Protein AF-A0A515LBK4-F1 (afdb_monomer_lite)

Sequence (162 aa):
MAENSGGKLTMSNGRPLLAAALCFAFVSACDDKPQVVDTTLPDIETETASAETELPVESSEAIRLHETAPSVSAESEAAAKPADAFSSEEKKLIETWQDLNGRCRGGSGDDPQTMTACDERDGPVAAQLADANICYGREGEYGYQMELHRCGPDSTRFERSD

pLDDT: mean 73.19, std 21.91, range [41.06, 98.62]

Secondary structure (DSSP, 8-state):
-----------------------------------------------------PPP--------------------------TTPPPHHHHHHHHHHHHHHHHHHHS-TT-HHHHHHHHHIIIIIHHHHHHTTEEE-BTT--TTT--EEE--TTB-PPPP--

Structure (mmCIF, N/CA/C/O backbone):
data_AF-A0A515LBK4-F1
#
_entry.id   AF-A0A515LBK4-F1
#
loop_
_atom_site.group_PDB
_a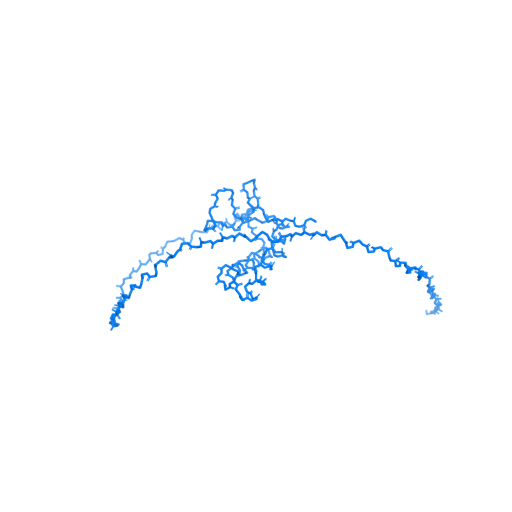tom_site.id
_atom_site.type_symbol
_atom_site.label_atom_id
_atom_site.label_alt_id
_atom_site.label_comp_id
_atom_site.label_asym_id
_atom_site.label_entity_id
_atom_site.label_seq_id
_atom_site.pdbx_PDB_ins_code
_atom_site.Cartn_x
_atom_site.Cartn_y
_atom_site.Cartn_z
_atom_site.occupancy
_atom_site.B_iso_or_equiv
_atom_site.auth_seq_id
_atom_site.auth_comp_id
_atom_site.auth_asym_id
_atom_site.auth_atom_id
_atom_site.pdbx_PDB_model_num
ATOM 1 N N . MET A 1 1 ? 30.746 1.728 56.484 1.00 42.19 1 MET A N 1
ATOM 2 C CA . MET A 1 1 ? 31.824 1.442 55.517 1.00 42.19 1 MET A CA 1
ATOM 3 C C . MET A 1 1 ? 32.338 0.035 55.767 1.00 42.19 1 MET A C 1
ATOM 5 O O . MET A 1 1 ? 32.674 -0.236 56.911 1.00 42.19 1 MET A O 1
ATOM 9 N N . ALA A 1 2 ? 32.335 -0.822 54.744 1.00 46.16 2 ALA A N 1
ATOM 10 C CA . ALA A 1 2 ? 33.286 -1.914 54.482 1.00 46.16 2 ALA A CA 1
ATOM 11 C C . ALA A 1 2 ? 32.635 -2.876 53.479 1.00 46.16 2 ALA A C 1
ATOM 13 O O . ALA A 1 2 ? 31.768 -3.680 53.816 1.00 46.16 2 ALA A O 1
ATOM 14 N N . GLU A 1 3 ? 33.033 -2.692 52.229 1.00 45.09 3 GLU A N 1
ATOM 15 C CA . GLU A 1 3 ? 32.717 -3.505 51.064 1.00 45.09 3 GLU A CA 1
ATOM 16 C C . GLU A 1 3 ? 33.348 -4.901 51.191 1.00 45.09 3 GLU A C 1
ATOM 18 O O . GLU A 1 3 ? 34.454 -5.041 51.714 1.00 45.09 3 GLU A O 1
ATOM 23 N N . ASN A 1 4 ? 32.674 -5.935 50.680 1.00 52.88 4 ASN A N 1
ATOM 24 C CA . ASN A 1 4 ? 33.319 -7.210 50.381 1.00 52.88 4 ASN A CA 1
ATOM 25 C C . ASN A 1 4 ? 32.901 -7.682 48.984 1.00 52.88 4 ASN A C 1
ATOM 27 O O . ASN A 1 4 ? 31.769 -8.108 48.754 1.00 52.88 4 ASN A O 1
ATOM 31 N N . SER A 1 5 ? 33.848 -7.550 48.062 1.00 52.25 5 SER A N 1
ATOM 32 C CA . SER A 1 5 ? 33.806 -7.996 46.677 1.00 52.25 5 SER A CA 1
ATOM 33 C C . SER A 1 5 ? 34.206 -9.470 46.597 1.00 52.25 5 SER A C 1
ATOM 35 O O . SER A 1 5 ? 35.295 -9.838 47.027 1.00 52.25 5 SER A O 1
ATOM 37 N N . GLY A 1 6 ? 33.375 -10.314 45.988 1.00 49.97 6 GLY A N 1
ATOM 38 C CA . GLY A 1 6 ? 33.712 -11.717 45.737 1.00 49.97 6 GLY A CA 1
ATOM 39 C C . GLY A 1 6 ? 32.898 -12.272 44.577 1.00 49.97 6 GLY A C 1
ATOM 40 O O . GLY A 1 6 ? 31.732 -12.614 44.740 1.00 49.97 6 GLY A O 1
ATOM 41 N N . GLY A 1 7 ? 33.507 -12.291 43.393 1.00 47.53 7 GLY A N 1
ATOM 42 C CA . GLY A 1 7 ? 32.858 -12.613 42.128 1.00 47.53 7 GLY A CA 1
ATOM 43 C C . GLY A 1 7 ? 32.355 -14.050 41.998 1.00 47.53 7 GLY A C 1
ATOM 44 O O . GLY A 1 7 ? 32.850 -14.986 42.624 1.00 47.53 7 GLY A O 1
ATOM 45 N N . LYS A 1 8 ? 31.400 -14.224 41.081 1.00 51.84 8 LYS A N 1
ATOM 46 C CA . LYS A 1 8 ? 31.045 -15.528 40.527 1.00 51.84 8 LYS A CA 1
ATOM 47 C C . LYS A 1 8 ? 30.887 -15.416 39.015 1.00 51.84 8 LYS A C 1
ATOM 49 O O . LYS A 1 8 ? 29.806 -15.183 38.491 1.00 51.84 8 LYS A O 1
ATOM 54 N N . LEU A 1 9 ? 32.017 -15.568 38.330 1.00 48.03 9 LEU A N 1
ATOM 55 C CA . LEU A 1 9 ? 32.068 -16.033 36.951 1.00 48.03 9 LEU A CA 1
ATOM 56 C C . LEU A 1 9 ? 31.820 -17.542 36.975 1.00 48.03 9 LEU A C 1
ATOM 58 O O . LEU A 1 9 ? 32.640 -18.293 37.499 1.00 48.03 9 LEU A O 1
ATOM 62 N N . THR A 1 10 ? 30.720 -17.991 36.384 1.00 55.81 10 THR A N 1
ATOM 63 C CA . THR A 1 10 ? 30.615 -19.365 35.886 1.00 55.81 10 THR A CA 1
ATOM 64 C C . THR A 1 10 ? 30.135 -19.305 34.447 1.00 55.81 10 THR A C 1
ATOM 66 O O . THR A 1 10 ? 28.954 -19.106 34.175 1.00 55.81 10 THR A O 1
ATOM 69 N N . MET A 1 11 ? 31.102 -19.425 33.538 1.00 42.16 11 MET A N 1
ATOM 70 C CA . MET A 1 11 ? 30.894 -19.827 32.154 1.00 42.16 11 MET A CA 1
ATOM 71 C C . MET A 1 11 ? 30.364 -21.265 32.081 1.00 42.16 11 MET A C 1
ATOM 73 O O . MET A 1 11 ? 30.627 -22.074 32.968 1.00 42.16 11 MET A O 1
ATOM 77 N N . SER A 1 12 ? 29.816 -21.581 30.906 1.00 47.22 12 SER A N 1
ATOM 78 C CA . SER A 1 12 ? 29.881 -22.892 30.248 1.00 47.22 12 SER A CA 1
ATOM 79 C C . SER A 1 12 ? 28.672 -23.804 30.432 1.00 47.22 12 SER A C 1
ATOM 81 O O . SER A 1 12 ? 28.510 -24.430 31.468 1.00 47.22 12 SER A O 1
ATOM 83 N N . ASN A 1 13 ? 27.865 -23.880 29.370 1.00 52.75 13 ASN A N 1
ATOM 84 C CA . ASN A 1 13 ? 27.128 -25.043 28.858 1.00 52.75 13 ASN A CA 1
ATOM 85 C C . ASN A 1 13 ? 26.645 -24.607 27.461 1.00 52.75 13 ASN A C 1
ATOM 87 O O . ASN A 1 13 ? 25.952 -23.606 27.357 1.00 52.75 13 ASN A O 1
ATOM 91 N N . GLY A 1 14 ? 26.958 -25.189 26.314 1.00 43.88 14 GLY A N 1
ATOM 92 C CA . GLY A 1 14 ? 27.700 -26.372 25.918 1.00 43.88 14 GLY A CA 1
ATOM 93 C C . GLY A 1 14 ? 27.309 -26.563 24.449 1.00 43.88 14 GLY A C 1
ATOM 94 O O . GLY A 1 14 ? 26.137 -26.772 24.153 1.00 43.88 14 GLY A O 1
ATOM 95 N N . ARG A 1 15 ? 28.250 -26.396 23.515 1.00 53.34 15 ARG A N 1
ATOM 96 C CA . ARG A 1 15 ? 28.043 -26.750 22.101 1.00 53.34 15 ARG A CA 1
ATOM 97 C C . ARG A 1 15 ? 28.356 -28.238 21.952 1.00 53.34 15 ARG A C 1
ATOM 99 O O . ARG A 1 15 ? 29.460 -28.624 22.335 1.00 53.34 15 ARG A O 1
ATOM 106 N N . PRO A 1 16 ? 27.506 -29.038 21.302 1.00 52.88 16 PRO A N 1
ATOM 107 C CA . PRO A 1 16 ? 27.999 -30.152 20.514 1.00 52.88 16 PRO A CA 1
ATOM 108 C C . PRO A 1 16 ? 28.088 -29.728 19.044 1.00 52.88 16 PRO A C 1
ATOM 110 O O . PRO A 1 16 ? 27.096 -29.453 18.373 1.00 52.88 16 PRO A O 1
ATOM 113 N N . LEU A 1 17 ? 29.334 -29.644 18.577 1.00 50.97 17 LEU A N 1
ATOM 114 C CA . LEU A 1 17 ? 29.704 -29.850 17.182 1.00 50.97 17 LEU A CA 1
ATOM 115 C C . LEU A 1 17 ? 29.468 -31.324 16.806 1.00 50.97 17 LEU A C 1
ATOM 117 O O . LEU A 1 17 ? 29.518 -32.190 17.674 1.00 50.97 17 LEU A O 1
ATOM 121 N N . LEU A 1 18 ? 29.374 -31.558 15.493 1.00 47.59 18 LEU A N 1
ATOM 122 C CA . LEU A 1 18 ? 29.397 -32.837 14.766 1.00 47.59 18 LEU A CA 1
ATOM 123 C C . LEU A 1 18 ? 28.057 -33.569 14.602 1.00 47.59 18 LEU A C 1
ATOM 125 O O . LEU A 1 18 ? 27.659 -34.371 15.434 1.00 47.59 18 LEU A O 1
ATOM 129 N N . ALA A 1 19 ? 27.471 -33.426 13.413 1.00 45.75 19 ALA A N 1
ATOM 130 C CA . ALA A 1 19 ? 27.538 -34.499 12.420 1.00 45.75 19 ALA A CA 1
ATOM 131 C C . ALA A 1 19 ? 27.191 -33.937 11.034 1.00 45.75 19 ALA A C 1
ATOM 133 O O . ALA A 1 19 ? 26.044 -33.624 10.733 1.00 45.75 19 ALA A O 1
ATOM 134 N N . ALA A 1 20 ? 28.214 -33.808 10.191 1.00 48.75 20 ALA A N 1
ATOM 135 C CA . ALA A 1 20 ? 28.032 -33.799 8.752 1.00 48.75 20 ALA A CA 1
ATOM 136 C C . ALA A 1 20 ? 27.644 -35.222 8.326 1.00 48.75 20 ALA A C 1
ATOM 138 O O . ALA A 1 20 ? 28.390 -36.163 8.591 1.00 48.75 20 ALA A O 1
ATOM 139 N N . ALA A 1 21 ? 26.504 -35.369 7.660 1.00 52.06 21 ALA A N 1
ATOM 140 C CA . ALA A 1 21 ? 26.188 -36.547 6.868 1.00 52.06 21 ALA A CA 1
ATOM 141 C C . ALA A 1 21 ? 25.584 -36.074 5.544 1.00 52.06 21 ALA A C 1
ATOM 143 O O . ALA A 1 21 ? 24.484 -35.535 5.476 1.00 52.06 21 ALA A O 1
ATOM 144 N N . LEU A 1 22 ? 26.414 -36.222 4.518 1.00 56.12 22 LEU A N 1
ATOM 145 C CA . LEU A 1 22 ? 26.122 -36.081 3.104 1.00 56.12 22 LEU A CA 1
ATOM 146 C C . LEU A 1 22 ? 25.101 -37.125 2.624 1.00 56.12 22 LEU A C 1
ATOM 148 O O . LEU A 1 22 ? 24.995 -38.209 3.194 1.00 56.12 22 LEU A O 1
ATOM 152 N N . CYS A 1 23 ? 24.510 -36.798 1.471 1.00 44.59 23 CYS A N 1
ATOM 153 C CA . CYS A 1 23 ? 23.817 -37.666 0.514 1.00 44.59 23 CYS A CA 1
ATOM 154 C C . CYS A 1 23 ? 22.359 -38.022 0.838 1.00 44.59 23 CYS A C 1
ATOM 156 O O . CYS A 1 23 ? 22.093 -38.966 1.563 1.00 44.59 23 CYS A O 1
ATOM 158 N N . PHE A 1 24 ? 21.422 -37.382 0.136 1.00 45.56 24 PHE A N 1
ATOM 159 C CA . PHE A 1 24 ? 20.756 -38.061 -0.980 1.00 45.56 24 PHE A CA 1
ATOM 160 C C . PHE A 1 24 ? 20.331 -37.031 -2.028 1.00 45.56 24 PHE A C 1
ATOM 162 O O . PHE A 1 24 ? 19.444 -36.209 -1.819 1.00 45.56 24 PHE A O 1
ATOM 169 N N . ALA A 1 25 ? 21.019 -37.082 -3.164 1.00 50.84 25 ALA A N 1
ATOM 170 C CA . ALA A 1 25 ? 20.547 -36.503 -4.401 1.00 50.84 25 ALA A CA 1
ATOM 171 C C . ALA A 1 25 ? 19.289 -37.265 -4.842 1.00 50.84 25 ALA A C 1
ATOM 173 O O . ALA A 1 25 ? 19.350 -38.471 -5.069 1.00 50.84 25 ALA A O 1
ATOM 174 N N . PHE A 1 26 ? 18.177 -36.555 -5.003 1.00 45.69 26 PHE A N 1
ATOM 175 C CA . PHE A 1 26 ? 17.129 -36.937 -5.942 1.00 45.69 26 PHE A CA 1
ATOM 176 C C . PHE A 1 26 ? 16.891 -35.740 -6.861 1.00 45.69 26 PHE A C 1
ATOM 178 O O . PHE A 1 26 ? 15.987 -34.931 -6.677 1.00 45.69 26 PHE A O 1
ATOM 185 N N . VAL A 1 27 ? 17.782 -35.622 -7.849 1.00 53.84 27 VAL A N 1
ATOM 186 C CA . VAL A 1 27 ? 17.468 -34.995 -9.134 1.00 53.84 27 VAL A CA 1
ATOM 187 C C . VAL A 1 27 ? 16.391 -35.879 -9.757 1.00 53.84 27 VAL A C 1
ATOM 189 O O . VAL A 1 27 ? 16.682 -36.881 -10.405 1.00 53.84 27 VAL A O 1
ATOM 192 N N . SER A 1 28 ? 15.132 -35.567 -9.456 1.00 53.38 28 SER A N 1
ATOM 193 C CA . SER A 1 28 ? 14.003 -36.088 -10.211 1.00 53.38 28 SER A CA 1
ATOM 194 C C . SER A 1 28 ? 13.841 -35.172 -11.410 1.00 53.38 28 SER A C 1
ATOM 196 O O . SER A 1 28 ? 13.355 -34.050 -11.296 1.00 53.38 28 SER A O 1
ATOM 198 N N . ALA A 1 29 ? 14.347 -35.646 -12.542 1.00 51.81 29 ALA A N 1
ATOM 199 C CA . ALA A 1 29 ? 14.108 -35.069 -13.846 1.00 51.81 29 ALA A CA 1
ATOM 200 C C . ALA A 1 29 ? 12.594 -35.013 -14.103 1.00 51.81 29 ALA A C 1
ATOM 202 O O . ALA A 1 29 ? 11.968 -36.043 -14.351 1.00 51.81 29 ALA A O 1
ATOM 203 N N . CYS A 1 30 ? 12.009 -33.818 -14.040 1.00 53.06 30 CYS A N 1
ATOM 204 C CA . CYS A 1 30 ? 10.793 -33.532 -14.786 1.00 53.06 30 CYS A CA 1
ATOM 205 C C . CYS A 1 30 ? 11.234 -33.201 -16.212 1.00 53.06 30 CYS A C 1
ATOM 207 O O . CYS A 1 30 ? 11.682 -32.095 -16.508 1.00 53.06 30 CYS A O 1
ATOM 209 N N . ASP A 1 31 ? 11.194 -34.230 -17.053 1.00 56.03 31 ASP A N 1
ATOM 210 C CA . ASP A 1 31 ? 11.219 -34.142 -18.507 1.00 56.03 31 ASP A CA 1
ATOM 211 C C . ASP A 1 31 ? 9.920 -33.451 -18.948 1.00 56.03 31 ASP A C 1
ATOM 213 O O . ASP A 1 31 ? 8.918 -34.111 -19.211 1.00 56.03 31 ASP A O 1
ATOM 217 N N . ASP A 1 32 ? 9.902 -32.116 -18.942 1.00 51.94 32 ASP A N 1
ATOM 218 C CA . ASP A 1 32 ? 8.801 -31.349 -19.525 1.00 51.94 32 ASP A CA 1
ATOM 219 C C . ASP A 1 32 ? 9.227 -30.837 -20.899 1.00 51.94 32 ASP A C 1
ATOM 221 O O . ASP A 1 32 ? 9.941 -29.850 -21.087 1.00 51.94 32 ASP A O 1
ATOM 225 N N . LYS A 1 33 ? 8.839 -31.645 -21.877 1.00 57.47 33 LYS A N 1
ATOM 226 C CA . LYS A 1 33 ? 8.980 -31.438 -23.309 1.00 57.47 33 LYS A CA 1
ATOM 227 C C . LYS A 1 33 ? 8.304 -30.116 -23.703 1.00 57.47 33 LYS A C 1
ATOM 229 O O . LYS A 1 33 ? 7.088 -30.013 -23.541 1.00 57.47 33 LYS A O 1
ATOM 234 N N . PRO A 1 34 ? 9.015 -29.129 -24.282 1.00 57.00 34 PRO A N 1
ATOM 235 C CA . PRO A 1 34 ? 8.354 -27.935 -24.785 1.00 57.00 34 PRO A CA 1
ATOM 236 C C . PRO A 1 34 ? 7.442 -28.330 -25.952 1.00 57.00 34 PRO A C 1
ATOM 238 O O . PRO A 1 34 ? 7.902 -28.772 -27.008 1.00 57.00 34 PRO A O 1
ATOM 241 N N . GLN A 1 35 ? 6.131 -28.208 -25.745 1.00 56.41 35 GLN A N 1
ATOM 242 C CA . GLN A 1 35 ? 5.151 -28.244 -26.822 1.00 56.41 35 GLN A CA 1
ATOM 243 C C . GLN A 1 35 ? 5.367 -26.992 -27.670 1.00 56.41 35 GLN A C 1
ATOM 245 O O . GLN A 1 35 ? 5.093 -25.873 -27.239 1.00 56.41 35 GLN A O 1
ATOM 250 N N . VAL A 1 36 ? 5.904 -27.194 -28.870 1.00 59.97 36 VAL A N 1
ATOM 251 C CA . VAL A 1 36 ? 5.981 -26.176 -29.914 1.00 59.97 36 VAL A CA 1
ATOM 252 C C . VAL A 1 36 ? 4.547 -25.933 -30.378 1.00 59.97 36 VAL A C 1
ATOM 254 O O . VAL A 1 36 ? 4.029 -26.659 -31.222 1.00 59.97 36 VAL A O 1
ATOM 257 N N . VAL A 1 37 ? 3.863 -24.975 -29.756 1.00 61.84 37 VAL A N 1
ATOM 258 C CA . VAL A 1 37 ? 2.609 -24.462 -30.301 1.00 61.84 37 VAL A CA 1
ATOM 259 C C . VAL A 1 37 ? 2.967 -23.571 -31.482 1.00 61.84 37 VAL A C 1
ATOM 261 O O . VAL A 1 37 ? 3.621 -22.539 -31.347 1.00 61.84 37 VAL A O 1
ATOM 264 N N . ASP A 1 38 ? 2.606 -24.058 -32.663 1.00 54.34 38 ASP A N 1
ATOM 265 C CA . ASP A 1 38 ? 2.646 -23.331 -33.920 1.00 54.34 38 ASP A CA 1
ATOM 266 C C . ASP A 1 38 ? 1.611 -22.204 -33.844 1.00 54.34 38 ASP A C 1
ATOM 268 O O . ASP A 1 38 ? 0.422 -22.383 -34.111 1.00 54.34 38 ASP A O 1
ATOM 272 N N . THR A 1 39 ? 2.054 -21.042 -33.373 1.00 54.91 39 THR A N 1
ATOM 273 C CA . THR A 1 39 ? 1.277 -19.810 -33.457 1.00 54.91 39 THR A CA 1
ATOM 274 C C . THR A 1 39 ? 1.522 -19.225 -34.839 1.00 54.91 39 THR A C 1
ATOM 276 O O . THR A 1 39 ? 2.310 -18.295 -35.006 1.00 54.91 39 THR A O 1
ATOM 279 N N . THR A 1 40 ? 0.866 -19.788 -35.854 1.00 63.53 40 THR A N 1
ATOM 280 C CA . THR A 1 40 ? 0.649 -19.075 -37.113 1.00 63.53 40 THR A CA 1
ATOM 281 C C . THR A 1 40 ? -0.172 -17.824 -36.775 1.00 63.53 40 THR A C 1
ATOM 283 O O . THR A 1 40 ? -1.395 -17.881 -36.635 1.00 63.53 40 THR A O 1
ATOM 286 N N . LEU A 1 41 ? 0.518 -16.704 -36.538 1.00 63.47 41 LEU A N 1
ATOM 287 C CA . LEU A 1 41 ? -0.101 -15.389 -36.437 1.00 63.47 41 LEU A CA 1
ATOM 288 C C . LEU A 1 41 ? -0.753 -15.066 -37.788 1.00 63.47 41 LEU A C 1
ATOM 290 O O . LEU A 1 41 ? -0.082 -15.195 -38.812 1.00 63.47 41 LEU A O 1
ATOM 294 N N . PRO A 1 42 ? -2.018 -14.618 -37.823 1.00 62.22 42 PRO A N 1
ATOM 295 C CA . PRO A 1 42 ? -2.525 -13.940 -39.001 1.00 62.22 42 PRO A CA 1
ATOM 296 C C . PRO A 1 42 ? -1.755 -12.627 -39.183 1.00 62.22 42 PRO A C 1
ATOM 298 O O . PRO A 1 42 ? -1.577 -11.871 -38.224 1.00 62.22 42 PRO A O 1
ATOM 301 N N . ASP A 1 43 ? -1.305 -12.383 -40.413 1.00 51.44 43 ASP A N 1
ATOM 302 C CA . ASP A 1 43 ? -0.781 -11.103 -40.874 1.00 51.44 43 ASP A CA 1
ATOM 303 C C . ASP A 1 43 ? -1.769 -9.988 -40.492 1.00 51.44 43 ASP A C 1
ATOM 305 O O . ASP A 1 43 ? -2.840 -9.850 -41.083 1.00 51.44 43 ASP A O 1
ATOM 309 N N . IL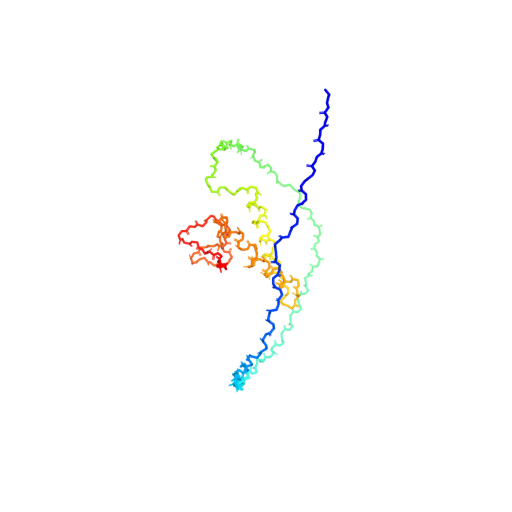E A 1 44 ? -1.436 -9.209 -39.460 1.00 63.34 44 ILE A N 1
ATOM 310 C CA . ILE A 1 44 ? -2.118 -7.945 -39.194 1.00 63.34 44 ILE A CA 1
ATOM 311 C C . ILE A 1 44 ? -1.530 -6.964 -40.196 1.00 63.34 44 ILE A C 1
ATOM 313 O O . ILE A 1 44 ? -0.413 -6.476 -40.025 1.00 63.34 44 ILE A O 1
ATOM 317 N N . GLU A 1 45 ? -2.278 -6.742 -41.273 1.00 62.72 45 GLU A N 1
ATOM 318 C CA . GLU A 1 45 ? -1.990 -5.729 -42.275 1.00 62.72 45 GLU A CA 1
ATOM 319 C C . GLU A 1 45 ? -1.818 -4.370 -41.587 1.00 62.72 45 GLU A C 1
ATOM 321 O O . GLU A 1 45 ? -2.732 -3.805 -40.983 1.00 62.72 45 GLU A O 1
ATOM 326 N N . THR A 1 46 ? -0.589 -3.868 -41.646 1.00 50.03 46 THR A N 1
ATOM 327 C CA . THR A 1 46 ? -0.186 -2.553 -41.174 1.00 50.03 46 THR A CA 1
ATOM 328 C C . THR A 1 46 ? -0.751 -1.502 -42.128 1.00 50.03 46 THR A C 1
ATOM 330 O O . THR A 1 46 ? -0.079 -1.071 -43.064 1.00 50.03 46 THR A O 1
ATOM 333 N N . GLU A 1 47 ? -1.994 -1.068 -41.915 1.00 57.12 47 GLU A N 1
ATOM 334 C CA . GLU A 1 47 ? -2.488 0.150 -42.556 1.00 57.12 47 GLU A CA 1
ATOM 335 C C . GLU A 1 47 ? -1.865 1.372 -41.877 1.00 57.12 47 GLU A C 1
ATOM 337 O O . GLU A 1 47 ? -2.272 1.854 -40.820 1.00 57.12 47 GLU A O 1
ATOM 342 N N . THR A 1 48 ? -0.819 1.867 -42.530 1.00 52.88 48 THR A N 1
ATOM 343 C CA . THR A 1 48 ? -0.298 3.217 -42.383 1.00 52.88 48 THR A CA 1
ATOM 344 C C . THR A 1 48 ? -1.389 4.228 -42.729 1.00 52.88 48 THR A C 1
ATOM 346 O O . THR A 1 48 ? -1.722 4.402 -43.901 1.00 52.88 48 THR A O 1
ATOM 349 N N . ALA A 1 49 ? -1.889 4.950 -41.732 1.00 50.38 49 ALA A N 1
ATOM 350 C CA . ALA A 1 49 ? -2.611 6.195 -41.946 1.00 50.38 49 ALA A CA 1
ATOM 351 C C . ALA A 1 49 ? -1.901 7.320 -41.192 1.00 50.38 49 ALA A C 1
ATOM 353 O O . ALA A 1 49 ? -2.101 7.542 -39.998 1.00 50.38 49 ALA A O 1
ATOM 354 N N . SER A 1 50 ? -1.045 8.021 -41.935 1.00 51.31 50 SER A N 1
ATOM 355 C CA . SER A 1 50 ? -0.622 9.380 -41.630 1.00 51.31 50 SER A CA 1
ATOM 356 C C . SER A 1 50 ? -1.852 10.279 -41.522 1.00 51.31 50 SER A C 1
ATOM 358 O O . SER A 1 50 ? -2.634 10.381 -42.466 1.00 51.31 50 SER A O 1
ATOM 360 N N . ALA A 1 51 ? -1.992 10.976 -40.402 1.00 57.66 51 ALA A N 1
ATOM 361 C CA . ALA A 1 51 ? -2.796 12.185 -40.324 1.00 57.66 51 ALA A CA 1
ATOM 362 C C . ALA A 1 51 ? -2.071 13.170 -39.411 1.00 57.66 51 ALA A C 1
ATOM 364 O O . ALA A 1 51 ? -2.274 13.234 -38.201 1.00 57.66 51 ALA A O 1
ATOM 365 N N . GLU A 1 52 ? -1.168 13.911 -40.037 1.00 58.75 52 GLU A N 1
ATOM 366 C CA . GLU A 1 52 ? -0.570 15.123 -39.509 1.00 58.75 52 GLU A CA 1
ATOM 367 C C . GLU A 1 52 ? -1.710 16.141 -39.388 1.00 58.75 52 GLU A C 1
ATOM 369 O O . GLU A 1 52 ? -2.271 16.583 -40.388 1.00 58.75 52 GLU A O 1
ATOM 374 N N . THR A 1 53 ? -2.135 16.455 -38.167 1.00 47.41 53 THR A N 1
ATOM 375 C CA . THR A 1 53 ? -2.979 17.627 -37.921 1.00 47.41 53 THR A CA 1
ATOM 376 C C . THR A 1 53 ? -2.162 18.601 -37.102 1.00 47.41 53 THR A C 1
ATOM 378 O O . THR A 1 53 ? -1.989 18.450 -35.894 1.00 47.41 53 THR A O 1
ATOM 381 N N . GLU A 1 54 ? -1.619 19.581 -37.816 1.00 58.12 54 GLU A N 1
ATOM 382 C CA . GLU A 1 54 ? -1.022 20.783 -37.262 1.00 58.12 54 GLU A CA 1
ATOM 383 C C . GLU A 1 54 ? -2.079 21.521 -36.432 1.00 58.12 54 GLU A C 1
ATOM 385 O O . GLU A 1 54 ? -3.121 21.930 -36.948 1.00 58.12 54 GLU A O 1
ATOM 390 N N . LEU A 1 55 ? -1.827 21.676 -35.132 1.00 58.88 55 LEU A N 1
ATOM 391 C CA . LEU A 1 55 ? -2.628 22.555 -34.289 1.00 58.88 55 LEU A CA 1
ATOM 392 C C . LEU A 1 55 ? -2.028 23.967 -34.340 1.00 58.88 55 LEU A C 1
ATOM 394 O O . LEU A 1 55 ? -0.845 24.132 -34.024 1.00 58.88 55 LEU A O 1
ATOM 398 N N . PRO A 1 56 ? -2.812 24.988 -34.728 1.00 55.06 56 PRO A N 1
ATOM 399 C CA . PRO A 1 56 ? -2.344 26.361 -34.773 1.00 55.06 56 PRO A CA 1
ATOM 400 C C . PRO A 1 56 ? -2.080 26.902 -33.366 1.00 55.06 56 PRO A C 1
ATOM 402 O O . PRO A 1 56 ? -2.909 26.805 -32.460 1.00 55.06 56 PRO A O 1
ATOM 405 N N . VAL A 1 57 ? -0.903 27.508 -33.218 1.00 57.88 57 VAL A N 1
ATOM 406 C CA . VAL A 1 57 ? -0.512 28.323 -32.070 1.00 57.88 57 VAL A CA 1
ATOM 407 C C . VAL A 1 57 ? -1.107 29.722 -32.255 1.00 57.88 57 VAL A C 1
ATOM 409 O O . VAL A 1 57 ? -0.521 30.575 -32.911 1.00 57.88 57 VAL A O 1
ATOM 412 N N . GLU A 1 58 ? -2.267 29.955 -31.656 1.00 53.47 58 GLU A N 1
ATOM 413 C CA . GLU A 1 58 ? -2.828 31.276 -31.353 1.00 53.47 58 GLU A CA 1
ATOM 414 C C . GLU A 1 58 ? -3.485 31.167 -29.976 1.00 53.47 58 GLU A C 1
ATOM 416 O O . GLU A 1 58 ? -4.003 30.122 -29.609 1.00 53.47 58 GLU A O 1
ATOM 421 N N . SER A 1 59 ? -3.589 32.169 -29.130 1.00 60.03 59 SER A N 1
ATOM 422 C CA . SER A 1 59 ? -3.021 33.496 -28.993 1.00 60.03 59 SER A CA 1
ATOM 423 C C . SER A 1 59 ? -3.509 33.870 -27.593 1.00 60.03 59 SER A C 1
ATOM 425 O O . SER A 1 59 ? -4.658 33.614 -27.224 1.00 60.03 59 SER A O 1
ATOM 427 N N . SER A 1 60 ? -2.615 34.368 -26.757 1.00 63.22 60 SER A N 1
ATOM 428 C CA . SER A 1 60 ? -2.935 34.810 -25.409 1.00 63.22 60 SER A CA 1
ATOM 429 C C . SER A 1 60 ? -3.869 36.018 -25.445 1.00 63.22 60 SER A C 1
ATOM 431 O O . SER A 1 60 ? -3.416 37.116 -25.758 1.00 63.22 60 SER A O 1
ATOM 433 N N . GLU A 1 61 ? -5.118 35.839 -25.016 1.00 64.81 61 GLU A N 1
ATOM 434 C CA . GLU A 1 61 ? -5.954 36.934 -24.525 1.00 64.81 61 GLU A CA 1
ATOM 435 C C . GLU A 1 61 ? -6.627 36.581 -23.196 1.00 64.81 61 GLU A C 1
ATOM 437 O O . GLU A 1 61 ? -7.071 35.466 -22.928 1.00 64.81 61 GLU A O 1
ATOM 442 N N . ALA A 1 62 ? -6.603 37.578 -22.322 1.00 54.22 62 ALA A N 1
ATOM 443 C CA . ALA A 1 62 ? -6.965 37.516 -20.926 1.00 54.22 62 ALA A CA 1
ATOM 444 C C . ALA A 1 62 ? -8.479 37.386 -20.722 1.00 54.22 62 ALA A C 1
ATOM 446 O O . ALA A 1 62 ? -9.243 38.214 -21.211 1.00 54.22 62 ALA A O 1
ATOM 447 N N . ILE A 1 63 ? -8.900 36.453 -19.865 1.00 59.75 63 ILE A N 1
ATOM 448 C CA . ILE A 1 63 ? -10.209 36.535 -19.211 1.00 59.75 63 ILE A CA 1
ATOM 449 C C . ILE A 1 63 ? -9.973 36.918 -17.755 1.00 59.75 63 ILE A C 1
ATOM 451 O O . ILE A 1 63 ? -9.610 36.111 -16.901 1.00 59.75 63 ILE A O 1
ATOM 455 N N . ARG A 1 64 ? -10.153 38.211 -17.495 1.00 60.59 64 ARG A N 1
ATOM 456 C CA . ARG A 1 64 ? -10.340 38.769 -16.163 1.00 60.59 64 ARG A CA 1
ATOM 457 C C . ARG A 1 64 ? -11.843 39.000 -15.970 1.00 60.59 64 ARG A C 1
ATOM 459 O O . ARG A 1 64 ? -12.439 39.719 -16.760 1.00 60.59 64 ARG A O 1
ATOM 466 N N . LEU A 1 65 ? -12.345 38.489 -14.841 1.00 50.59 65 LEU A N 1
ATOM 467 C CA . LEU A 1 65 ? -13.509 38.949 -14.062 1.00 50.59 65 LEU A CA 1
ATOM 468 C C . LEU A 1 65 ? -14.897 38.358 -14.394 1.00 50.59 65 LEU A C 1
ATOM 470 O O . LEU A 1 65 ? -15.601 38.826 -15.280 1.00 50.59 65 LEU A O 1
ATOM 474 N N . HIS A 1 66 ? -15.335 37.436 -13.533 1.00 55.75 66 HIS A N 1
ATOM 475 C CA . HIS A 1 66 ? -16.538 37.592 -12.699 1.00 55.75 66 HIS A CA 1
ATOM 476 C C . HIS A 1 66 ? -16.315 36.765 -11.411 1.00 55.75 66 HIS A C 1
ATOM 478 O O . HIS A 1 66 ? -15.796 35.659 -11.473 1.00 55.75 66 HIS A O 1
ATOM 484 N N . GLU A 1 67 ? -16.325 37.331 -10.206 1.00 50.16 67 GLU A N 1
ATOM 485 C CA . GLU A 1 67 ? -17.436 37.918 -9.439 1.00 50.16 67 GLU A CA 1
ATOM 486 C C . GLU A 1 67 ? -18.026 36.886 -8.455 1.00 50.16 67 GLU A C 1
ATOM 488 O O . GLU A 1 67 ? -18.672 35.915 -8.828 1.00 50.16 67 GLU A O 1
ATOM 493 N N . THR A 1 68 ? -17.669 37.114 -7.185 1.00 54.56 68 THR A N 1
ATOM 494 C CA . THR A 1 68 ? -18.383 36.770 -5.942 1.00 54.56 68 THR A CA 1
ATOM 495 C C . THR A 1 68 ? -18.935 35.349 -5.770 1.00 54.56 68 THR A C 1
ATOM 497 O O . THR A 1 68 ? -20.116 35.076 -5.961 1.00 54.56 68 THR A O 1
ATOM 500 N N . ALA A 1 69 ? -18.115 34.476 -5.174 1.00 57.53 69 ALA A N 1
ATOM 501 C CA . ALA A 1 69 ? -18.649 33.375 -4.374 1.00 57.53 69 ALA A CA 1
ATOM 502 C C . ALA A 1 69 ? -19.176 33.930 -3.030 1.00 57.53 69 ALA A C 1
ATOM 504 O O . ALA A 1 69 ? -18.406 34.562 -2.295 1.00 57.53 69 ALA A O 1
ATOM 505 N N . PRO A 1 70 ? -20.462 33.736 -2.685 1.00 47.72 70 PRO A N 1
ATOM 506 C CA . PRO A 1 70 ? -20.970 34.068 -1.367 1.00 47.72 70 PRO A CA 1
ATOM 507 C C . PRO A 1 70 ? -20.321 33.180 -0.304 1.00 47.72 70 PRO A C 1
ATOM 509 O O . PRO A 1 70 ? -20.326 31.953 -0.378 1.00 47.72 70 PRO A O 1
ATOM 512 N N . SER A 1 71 ? -19.800 33.858 0.715 1.00 54.81 71 SER A N 1
ATOM 513 C CA . SER A 1 71 ? -19.604 33.329 2.055 1.00 54.81 71 SER A CA 1
ATOM 514 C C . SER A 1 71 ? -20.921 32.724 2.541 1.00 54.81 71 SER A C 1
ATOM 516 O O . SER A 1 71 ? -21.853 33.457 2.864 1.00 54.81 71 SER A O 1
ATOM 518 N N . VAL A 1 72 ? -21.002 31.396 2.586 1.00 44.88 72 VAL A N 1
ATOM 519 C CA . VAL A 1 72 ? -21.964 30.694 3.431 1.00 44.88 72 VAL A CA 1
ATOM 520 C C . VAL A 1 72 ? -21.273 29.533 4.131 1.00 44.88 72 VAL A C 1
ATOM 522 O O . VAL A 1 72 ? -20.713 28.635 3.513 1.00 44.88 72 VAL A O 1
ATOM 525 N N . SER A 1 73 ? -21.325 29.636 5.455 1.00 41.06 73 SER A N 1
ATOM 526 C CA . SER A 1 73 ? -21.354 28.540 6.412 1.00 41.06 73 SER A CA 1
ATOM 527 C C . SER A 1 73 ? -20.149 27.608 6.442 1.00 41.06 73 SER A C 1
ATOM 529 O O . SER A 1 73 ? -20.185 26.458 6.021 1.00 41.06 73 SER A O 1
ATOM 531 N N . ALA A 1 74 ? -19.127 28.082 7.157 1.00 46.59 74 ALA A N 1
ATOM 532 C CA . ALA A 1 74 ? -18.499 27.249 8.171 1.00 46.59 74 ALA A CA 1
ATOM 533 C C . ALA A 1 74 ? -19.582 26.788 9.169 1.00 46.59 74 ALA A C 1
ATOM 535 O O . ALA A 1 74 ? -19.807 27.417 10.203 1.00 46.59 74 ALA A O 1
ATOM 536 N N . GLU A 1 75 ? -20.294 25.717 8.827 1.00 49.22 75 GLU A N 1
ATOM 537 C CA . GLU A 1 75 ? -21.031 24.934 9.804 1.00 49.22 75 GLU A CA 1
ATOM 538 C C . GLU A 1 75 ? -20.038 23.999 10.481 1.00 49.22 75 GLU A C 1
ATOM 540 O O . GLU A 1 75 ? -19.450 23.095 9.898 1.00 49.22 75 GLU A O 1
ATOM 545 N N . SER A 1 76 ? -19.802 24.343 11.740 1.00 51.75 76 SER A N 1
ATOM 546 C CA . SER A 1 76 ? -19.103 23.578 12.752 1.00 51.75 76 SER A CA 1
ATOM 547 C C . SER A 1 76 ? -19.650 22.147 12.820 1.00 51.75 76 SER A C 1
ATOM 549 O O . SER A 1 76 ? -20.570 21.868 13.593 1.00 51.75 76 SER A O 1
ATOM 551 N N . GLU A 1 77 ? -19.046 21.223 12.077 1.00 51.78 77 GLU A N 1
ATOM 552 C CA . GLU A 1 77 ? -19.174 19.791 12.336 1.00 51.78 77 GLU A CA 1
ATOM 553 C C . GLU A 1 77 ? -18.455 19.472 13.651 1.00 51.78 77 GLU A C 1
ATOM 555 O O . GLU A 1 77 ? -17.245 19.249 13.726 1.00 51.78 77 GLU A O 1
ATOM 560 N N . ALA A 1 78 ? -19.227 19.523 14.735 1.00 48.53 78 ALA A N 1
ATOM 561 C CA . ALA A 1 78 ? -18.817 19.011 16.025 1.00 48.53 78 ALA A CA 1
ATOM 562 C C . ALA A 1 78 ? -18.380 17.550 15.852 1.00 48.53 78 ALA A C 1
ATOM 564 O O . ALA A 1 78 ? -19.158 16.696 15.432 1.00 48.53 78 ALA A O 1
ATOM 565 N N . ALA A 1 79 ? -17.109 17.302 16.164 1.00 50.03 79 ALA A N 1
ATOM 566 C CA . ALA A 1 79 ? -16.406 16.046 15.982 1.00 50.03 79 ALA A CA 1
ATOM 567 C C . ALA A 1 79 ? -17.063 14.885 16.748 1.00 50.03 79 ALA A C 1
ATOM 569 O O . ALA A 1 79 ? -16.662 14.532 17.858 1.00 50.03 79 ALA A O 1
ATOM 570 N N . ALA A 1 80 ? -18.030 14.227 16.115 1.00 50.00 80 ALA A N 1
ATOM 571 C CA . ALA A 1 80 ? -18.192 12.798 16.287 1.00 50.00 80 ALA A CA 1
ATOM 572 C C . ALA A 1 80 ? -16.971 12.159 15.620 1.00 50.00 80 ALA A C 1
ATOM 574 O O . ALA A 1 80 ? -16.795 12.253 14.410 1.00 50.00 80 ALA A O 1
ATOM 575 N N . LYS A 1 81 ? -16.071 11.580 16.416 1.00 46.47 81 LYS A N 1
ATOM 576 C CA . LYS A 1 81 ? -14.917 10.841 15.896 1.00 46.47 81 LYS A CA 1
ATOM 577 C C . LYS A 1 81 ? -15.482 9.699 15.036 1.00 46.47 81 LYS A C 1
ATOM 579 O O . LYS A 1 81 ? -16.156 8.845 15.615 1.00 46.47 81 LYS A O 1
ATOM 584 N N . PRO A 1 82 ? -15.299 9.682 13.702 1.00 54.12 82 PRO A N 1
ATOM 585 C CA . PRO A 1 82 ? -15.875 8.612 12.908 1.00 54.12 82 PRO A CA 1
ATOM 586 C C . PRO A 1 82 ? -15.213 7.310 13.354 1.00 54.12 82 PRO A C 1
ATOM 588 O O . PRO A 1 82 ? -13.985 7.237 13.459 1.00 54.12 82 PRO A O 1
ATOM 591 N N . ALA A 1 83 ? -16.033 6.307 13.671 1.00 61.78 83 ALA A N 1
ATOM 592 C CA . ALA A 1 83 ? -15.573 4.976 14.068 1.00 61.78 83 ALA A CA 1
ATOM 593 C C . ALA A 1 83 ? -14.705 4.316 12.976 1.00 61.78 83 ALA A C 1
ATOM 595 O O . ALA A 1 83 ? -13.955 3.388 13.261 1.00 61.78 83 ALA A O 1
ATOM 596 N N . ASP A 1 84 ? -14.744 4.871 11.765 1.00 72.75 84 ASP A N 1
ATOM 597 C CA . ASP A 1 84 ? -14.019 4.421 10.583 1.00 72.75 84 ASP A CA 1
ATOM 598 C C . ASP A 1 84 ? -12.755 5.244 10.277 1.00 72.75 84 ASP A C 1
ATOM 600 O O . ASP A 1 84 ? -12.091 5.001 9.271 1.00 72.75 84 ASP A O 1
ATOM 604 N N . ALA A 1 85 ? -12.375 6.212 11.122 1.00 88.56 85 ALA A N 1
ATOM 605 C CA . ALA A 1 85 ? -11.143 6.967 10.897 1.00 88.56 85 ALA A CA 1
ATOM 606 C C . ALA A 1 85 ? -9.892 6.085 11.025 1.00 88.56 85 ALA A C 1
ATOM 608 O O . ALA A 1 85 ? -9.698 5.356 12.001 1.00 88.56 85 ALA A O 1
ATOM 609 N N . PHE A 1 86 ? -8.977 6.251 10.074 1.00 95.31 86 PHE A N 1
ATOM 610 C CA . PHE A 1 86 ? -7.613 5.748 10.181 1.00 95.31 86 PHE A CA 1
ATOM 611 C C . PHE A 1 86 ? -6.801 6.569 11.190 1.00 95.31 86 PHE A C 1
ATOM 613 O O . PHE A 1 86 ? -6.882 7.803 11.244 1.00 95.31 86 PHE A O 1
ATOM 620 N N . SER A 1 87 ? -5.992 5.878 11.984 1.00 96.56 87 SER A N 1
ATOM 621 C CA . SER A 1 87 ? -4.947 6.462 12.818 1.00 96.56 87 SER A CA 1
ATOM 622 C C . SER A 1 87 ? -3.870 7.134 11.962 1.00 96.56 87 SER A C 1
ATOM 624 O O . SER A 1 87 ? -3.762 6.912 10.758 1.00 96.56 87 SER A O 1
ATOM 626 N N . SER A 1 88 ? -3.037 7.971 12.582 1.00 97.31 88 SER A N 1
ATOM 627 C CA . SER A 1 88 ? -1.942 8.645 11.873 1.00 97.31 88 SER A CA 1
ATOM 628 C C . SER A 1 88 ? -0.912 7.675 11.286 1.00 97.31 88 SER A C 1
ATOM 630 O O . SER A 1 88 ? -0.260 8.012 10.305 1.00 97.31 88 SER A O 1
ATOM 632 N N . GLU A 1 89 ? -0.738 6.501 11.891 1.00 97.50 89 GLU A N 1
ATOM 633 C CA . GLU A 1 89 ? 0.163 5.461 11.388 1.00 97.50 89 GLU A CA 1
ATOM 634 C C . GLU A 1 89 ? -0.445 4.745 10.180 1.00 97.50 89 GLU A C 1
ATOM 636 O O . GLU A 1 89 ? 0.190 4.669 9.132 1.00 97.50 89 GLU A O 1
ATOM 641 N N . GLU A 1 90 ? -1.715 4.349 10.277 1.00 97.62 90 GLU A N 1
ATOM 642 C CA . GLU A 1 90 ? -2.456 3.751 9.160 1.00 97.62 90 GLU A CA 1
ATOM 643 C C . GLU A 1 90 ? -2.531 4.694 7.954 1.00 97.62 90 GLU A C 1
ATOM 645 O O . GLU A 1 90 ? -2.393 4.248 6.824 1.00 97.62 90 GLU A O 1
ATOM 650 N N . LYS A 1 91 ? -2.675 6.008 8.169 1.00 98.00 91 LYS A N 1
ATOM 651 C CA . LYS A 1 91 ? -2.645 6.994 7.076 1.00 98.00 91 LYS A CA 1
ATOM 652 C C . LYS A 1 91 ? -1.316 7.004 6.328 1.00 98.00 91 LYS A C 1
ATOM 654 O O . LYS A 1 91 ? -1.322 6.997 5.106 1.00 98.00 91 LYS A O 1
ATOM 659 N N . LYS A 1 92 ? -0.187 6.961 7.041 1.00 98.38 92 LYS A N 1
ATOM 660 C CA . LYS A 1 92 ? 1.138 6.880 6.404 1.00 98.38 92 LYS A CA 1
ATOM 661 C C . LYS A 1 92 ? 1.300 5.586 5.617 1.00 98.38 92 LYS A C 1
ATOM 663 O O . LYS A 1 92 ? 1.898 5.586 4.545 1.00 98.38 92 LYS A O 1
ATOM 668 N N . LEU A 1 93 ? 0.768 4.488 6.150 1.00 98.00 93 LEU A N 1
ATOM 669 C CA . LEU A 1 93 ? 0.786 3.199 5.475 1.00 98.00 93 LEU A CA 1
ATOM 670 C C . LEU A 1 93 ? -0.061 3.225 4.192 1.00 98.00 93 LEU A C 1
ATOM 672 O O . LEU A 1 93 ? 0.401 2.780 3.146 1.00 98.00 93 LEU A O 1
ATOM 676 N N . ILE A 1 94 ? -1.257 3.817 4.254 1.00 98.25 94 ILE A N 1
ATOM 677 C CA . ILE A 1 94 ? -2.136 4.053 3.101 1.00 98.25 94 ILE A CA 1
ATOM 678 C C . ILE A 1 94 ? -1.435 4.919 2.047 1.00 98.25 94 ILE A C 1
ATOM 680 O O . ILE A 1 94 ? -1.421 4.550 0.877 1.00 98.25 94 ILE A O 1
ATOM 684 N N . GLU A 1 95 ? -0.824 6.036 2.448 1.00 98.50 95 GLU A N 1
ATOM 685 C CA . GLU A 1 95 ? -0.064 6.919 1.552 1.00 98.50 95 GLU A CA 1
ATOM 686 C C . GLU A 1 95 ? 1.094 6.171 0.878 1.00 98.50 95 GLU A C 1
ATOM 688 O O . GLU A 1 95 ? 1.286 6.283 -0.331 1.00 98.50 95 GLU A O 1
ATOM 693 N N . THR A 1 96 ? 1.823 5.352 1.642 1.00 98.62 96 THR A N 1
ATOM 694 C CA . THR A 1 96 ? 2.914 4.516 1.118 1.00 98.62 96 THR A CA 1
ATOM 695 C C . THR A 1 96 ? 2.395 3.528 0.076 1.00 98.62 96 THR A C 1
ATOM 697 O O . THR A 1 96 ? 2.956 3.423 -1.013 1.00 98.62 96 THR A O 1
ATOM 700 N N . TRP A 1 97 ? 1.297 2.830 0.372 1.00 98.50 97 TRP A N 1
ATOM 701 C CA . TRP A 1 97 ? 0.688 1.898 -0.574 1.00 98.50 97 TRP A CA 1
ATOM 702 C C . TRP A 1 97 ? 0.206 2.605 -1.845 1.00 98.50 97 TRP A C 1
ATOM 704 O O . TRP A 1 97 ? 0.399 2.091 -2.944 1.00 98.50 97 TRP A O 1
ATOM 714 N N . GLN A 1 98 ? -0.391 3.794 -1.718 1.00 98.12 98 GLN A N 1
ATOM 715 C CA . GLN A 1 98 ? -0.866 4.586 -2.855 1.00 98.12 98 GLN A CA 1
ATOM 716 C C . GLN A 1 98 ? 0.279 5.049 -3.762 1.00 98.12 98 GLN A C 1
ATOM 718 O O . GLN A 1 98 ? 0.145 4.947 -4.983 1.00 98.12 98 GLN A O 1
ATOM 723 N N . ASP A 1 99 ? 1.401 5.503 -3.194 1.00 98.44 99 ASP A N 1
ATOM 724 C CA . ASP A 1 99 ? 2.598 5.870 -3.963 1.00 98.44 99 ASP A CA 1
ATOM 725 C C . ASP A 1 99 ? 3.145 4.668 -4.744 1.00 98.44 99 ASP A C 1
ATOM 727 O O . ASP A 1 99 ? 3.305 4.726 -5.968 1.00 98.44 99 ASP A O 1
ATOM 731 N N . LEU A 1 100 ? 3.336 3.536 -4.059 1.00 98.50 100 LEU A N 1
ATOM 732 C CA . LEU A 1 100 ? 3.800 2.297 -4.683 1.00 98.50 100 LEU A CA 1
ATOM 733 C C . LEU A 1 100 ? 2.832 1.805 -5.762 1.00 98.50 100 LEU A C 1
ATOM 735 O O . LEU A 1 100 ? 3.263 1.383 -6.832 1.00 98.50 100 LEU A O 1
ATOM 739 N N . ASN A 1 101 ? 1.522 1.915 -5.534 1.00 97.50 101 ASN A N 1
ATOM 740 C CA . ASN A 1 101 ? 0.514 1.570 -6.529 1.00 97.50 101 ASN A CA 1
ATOM 741 C C . ASN A 1 101 ? 0.577 2.473 -7.764 1.00 97.50 101 ASN A C 1
ATOM 743 O O . ASN A 1 101 ? 0.485 1.969 -8.884 1.00 97.50 101 ASN A O 1
ATOM 747 N N . GLY A 1 102 ? 0.776 3.779 -7.578 1.00 96.81 102 GLY A N 1
ATOM 748 C CA . GLY A 1 102 ? 0.981 4.720 -8.676 1.00 96.81 102 GLY A CA 1
ATOM 749 C C . GLY A 1 102 ? 2.216 4.367 -9.504 1.00 96.81 102 GLY A C 1
ATOM 750 O O . GLY A 1 102 ? 2.140 4.297 -10.730 1.00 96.81 102 GLY A O 1
ATOM 751 N N . ARG A 1 103 ? 3.333 4.057 -8.840 1.00 98.12 103 ARG A N 1
ATOM 752 C CA . ARG A 1 103 ? 4.584 3.654 -9.498 1.00 98.12 103 ARG A CA 1
ATOM 753 C C . ARG A 1 103 ? 4.470 2.306 -10.205 1.00 98.12 103 ARG A C 1
ATOM 755 O O . ARG A 1 103 ? 4.914 2.185 -11.339 1.00 98.12 103 ARG A O 1
ATOM 762 N N . CYS A 1 104 ? 3.829 1.324 -9.580 1.00 97.19 104 CYS A N 1
ATOM 763 C CA . CYS A 1 104 ? 3.625 -0.002 -10.156 1.00 97.19 104 CYS A CA 1
ATOM 764 C C . CYS A 1 104 ? 2.705 0.037 -11.389 1.00 97.19 104 CYS A C 1
ATOM 766 O O . CYS A 1 104 ? 3.001 -0.575 -12.409 1.00 97.19 104 CYS A O 1
ATOM 768 N N . ARG A 1 105 ? 1.581 0.765 -11.323 1.00 95.06 105 ARG A N 1
ATOM 769 C CA . ARG A 1 105 ? 0.591 0.799 -12.418 1.00 95.06 105 ARG A CA 1
ATOM 770 C C . ARG A 1 105 ? 0.909 1.820 -13.508 1.00 95.06 105 ARG A C 1
ATOM 772 O O . ARG A 1 105 ? 0.381 1.698 -14.609 1.00 95.06 105 ARG A O 1
ATOM 779 N N . GLY A 1 106 ? 1.698 2.841 -13.183 1.00 95.81 106 GLY A N 1
ATOM 780 C CA . GLY A 1 106 ? 2.092 3.907 -14.103 1.00 95.81 106 GLY A CA 1
ATOM 781 C C . GLY A 1 106 ? 3.499 3.757 -14.686 1.00 95.81 106 GLY A C 1
ATOM 782 O O . GLY A 1 106 ? 3.850 4.517 -15.586 1.00 95.81 106 GLY A O 1
ATOM 783 N N . GLY A 1 107 ? 4.310 2.828 -14.173 1.00 95.94 107 GLY A N 1
ATOM 784 C CA . GLY A 1 107 ? 5.684 2.592 -14.616 1.00 95.94 107 GLY A CA 1
ATOM 785 C C . GLY A 1 107 ? 5.799 1.665 -15.832 1.00 95.94 107 GLY A C 1
ATOM 786 O O . GLY A 1 107 ? 4.848 0.991 -16.223 1.00 95.94 107 GLY A O 1
ATOM 787 N N . SER A 1 108 ? 6.991 1.624 -16.437 1.00 95.69 108 SER A N 1
ATOM 788 C CA . SER A 1 108 ? 7.306 0.680 -17.521 1.00 95.69 108 SER A CA 1
ATOM 789 C C . SER A 1 108 ? 7.493 -0.732 -16.968 1.00 95.69 108 SER A C 1
ATOM 791 O O . SER A 1 108 ? 8.203 -0.900 -15.978 1.00 95.69 108 SER A O 1
ATOM 793 N N . GLY A 1 109 ? 6.925 -1.746 -17.623 1.00 93.00 109 GLY A N 1
ATOM 794 C CA . GLY A 1 109 ? 7.042 -3.145 -17.190 1.00 93.00 109 GLY A CA 1
ATOM 795 C C . GLY A 1 109 ? 8.461 -3.723 -17.274 1.00 93.00 109 GLY A C 1
ATOM 796 O O . GLY A 1 109 ? 8.775 -4.659 -16.548 1.00 93.00 109 GLY A O 1
ATOM 797 N N . AS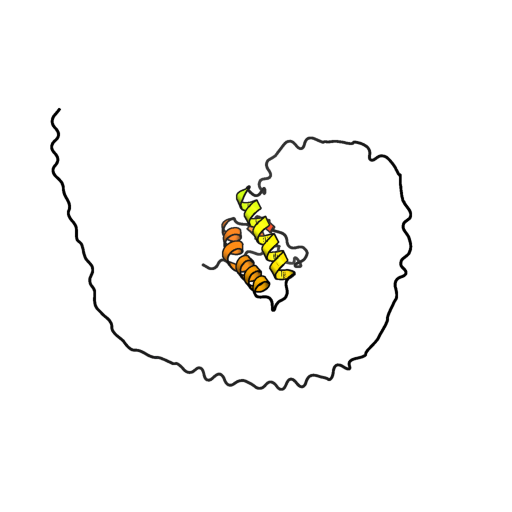P A 1 110 ? 9.330 -3.138 -18.103 1.00 94.62 110 ASP A N 1
ATOM 798 C CA . ASP A 1 110 ? 10.737 -3.550 -18.227 1.00 94.62 110 ASP A CA 1
ATOM 799 C C . ASP A 1 110 ? 11.675 -2.771 -17.288 1.00 94.62 110 ASP A C 1
ATOM 801 O O . ASP A 1 110 ? 12.877 -3.038 -17.243 1.00 94.62 110 ASP A O 1
ATOM 805 N N . ASP A 1 111 ? 11.154 -1.784 -16.550 1.00 97.75 111 ASP A N 1
ATOM 806 C CA . ASP A 1 111 ? 11.936 -1.026 -15.575 1.00 97.75 111 ASP A CA 1
ATOM 807 C C . ASP A 1 111 ? 11.991 -1.793 -14.240 1.00 97.75 111 ASP A C 1
ATOM 809 O O . ASP A 1 111 ? 10.950 -1.997 -13.601 1.00 97.75 111 ASP A O 1
ATOM 813 N N . PRO A 1 112 ? 13.192 -2.174 -13.757 1.00 97.62 112 PRO A N 1
ATOM 814 C CA . PRO A 1 112 ? 13.347 -2.817 -12.456 1.00 97.62 112 PRO A CA 1
ATOM 815 C C . PRO A 1 112 ? 12.719 -2.024 -11.302 1.00 97.62 112 PRO A C 1
ATOM 817 O O . PRO A 1 112 ? 12.262 -2.625 -10.331 1.00 97.62 112 PRO A O 1
ATOM 820 N N . GLN A 1 113 ? 12.664 -0.689 -11.391 1.00 97.88 113 GLN A N 1
ATOM 821 C CA . GLN A 1 113 ? 12.051 0.152 -10.362 1.00 97.88 113 GLN A CA 1
ATOM 822 C C . GLN A 1 113 ? 10.528 0.005 -10.304 1.00 97.88 113 GLN A C 1
ATOM 824 O O . GLN A 1 113 ? 9.964 0.087 -9.211 1.00 97.88 113 GLN A O 1
ATOM 829 N N . THR A 1 114 ? 9.867 -0.225 -11.443 1.00 98.31 114 THR A N 1
ATOM 830 C CA . THR A 1 114 ? 8.430 -0.540 -11.485 1.00 98.31 114 THR A CA 1
ATOM 831 C C . THR A 1 114 ? 8.178 -1.880 -10.813 1.00 98.31 114 THR A C 1
ATOM 833 O O . THR A 1 114 ? 7.305 -1.976 -9.955 1.00 98.31 114 THR A O 1
ATOM 836 N N . MET A 1 115 ? 8.992 -2.889 -11.142 1.00 97.94 115 MET A N 1
ATOM 837 C CA . MET A 1 115 ? 8.864 -4.231 -10.569 1.00 97.94 115 MET A CA 1
ATOM 838 C C . MET A 1 115 ? 9.063 -4.215 -9.053 1.00 97.94 115 MET A C 1
ATOM 840 O O . MET A 1 115 ? 8.220 -4.724 -8.323 1.00 97.94 115 MET A O 1
ATOM 844 N N . THR A 1 116 ? 10.100 -3.524 -8.564 1.00 98.06 116 THR A N 1
ATOM 845 C CA . THR A 1 116 ? 10.306 -3.340 -7.117 1.00 98.06 116 THR A CA 1
ATOM 846 C C . THR A 1 116 ? 9.115 -2.643 -6.455 1.00 98.06 116 THR A C 1
ATOM 848 O O . THR A 1 116 ? 8.695 -3.056 -5.379 1.00 98.06 116 THR A O 1
ATOM 851 N N . ALA A 1 117 ? 8.527 -1.621 -7.089 1.00 98.44 117 ALA A N 1
ATOM 852 C CA . ALA A 1 117 ? 7.351 -0.950 -6.534 1.00 98.44 117 ALA A CA 1
ATOM 853 C C . ALA A 1 117 ? 6.129 -1.882 -6.451 1.00 98.44 117 ALA A C 1
ATOM 855 O O . ALA A 1 117 ? 5.384 -1.823 -5.474 1.00 98.44 117 ALA A O 1
ATOM 856 N N . CYS A 1 118 ? 5.929 -2.748 -7.450 1.00 97.69 118 CYS A N 1
ATOM 857 C CA . CYS A 1 118 ? 4.881 -3.765 -7.415 1.00 97.69 118 CYS A CA 1
ATOM 858 C C . CYS A 1 118 ? 5.116 -4.781 -6.288 1.00 97.69 118 CYS A C 1
ATOM 860 O O . CYS A 1 118 ? 4.204 -5.032 -5.504 1.00 97.69 118 CYS A O 1
ATOM 862 N N . ASP A 1 119 ? 6.342 -5.293 -6.155 1.00 96.81 119 ASP A N 1
ATOM 863 C CA . ASP A 1 119 ? 6.700 -6.276 -5.128 1.00 96.81 119 ASP A CA 1
ATOM 864 C C . ASP A 1 119 ? 6.534 -5.709 -3.708 1.00 96.81 119 ASP A C 1
ATOM 866 O O . ASP A 1 119 ? 6.001 -6.371 -2.816 1.00 96.81 119 ASP A O 1
ATOM 870 N N . GLU A 1 120 ? 6.949 -4.458 -3.483 1.00 97.56 120 GLU A N 1
ATOM 871 C CA . GLU A 1 120 ? 6.775 -3.777 -2.195 1.00 97.56 120 GLU A CA 1
ATOM 872 C C . GLU A 1 120 ? 5.296 -3.518 -1.875 1.00 97.56 120 GLU A C 1
ATOM 874 O O . GLU A 1 120 ? 4.871 -3.701 -0.728 1.00 97.56 120 GLU A O 1
ATOM 879 N N . ARG A 1 121 ? 4.502 -3.122 -2.884 1.00 97.62 121 ARG A N 1
ATOM 880 C CA . ARG A 1 121 ? 3.056 -2.904 -2.743 1.00 97.62 121 ARG A CA 1
ATOM 881 C C . ARG A 1 121 ? 2.344 -4.190 -2.340 1.00 97.62 121 ARG A C 1
ATOM 883 O O . ARG A 1 121 ? 1.555 -4.158 -1.399 1.00 97.62 121 ARG A O 1
ATOM 890 N N . ASP A 1 122 ? 2.608 -5.279 -3.061 1.00 95.81 122 ASP A N 1
ATOM 891 C CA . ASP A 1 122 ? 1.864 -6.540 -2.955 1.00 95.81 122 ASP A CA 1
ATOM 892 C C . ASP A 1 122 ? 2.377 -7.446 -1.829 1.00 95.81 122 ASP A C 1
ATOM 894 O O . ASP A 1 122 ? 1.641 -8.307 -1.354 1.00 95.81 122 ASP A O 1
ATOM 898 N N . GLY A 1 123 ? 3.614 -7.244 -1.369 1.00 95.50 123 GLY A N 1
ATOM 899 C CA . GLY A 1 123 ? 4.209 -8.000 -0.271 1.00 95.50 123 GLY A CA 1
ATOM 900 C C . GLY A 1 123 ? 4.109 -7.272 1.074 1.00 95.50 123 GLY A C 1
ATOM 901 O O . GLY A 1 123 ? 3.088 -7.360 1.761 1.00 95.50 123 GLY A O 1
ATOM 902 N N . PRO A 1 124 ? 5.180 -6.583 1.509 1.00 96.69 124 PRO A N 1
ATOM 903 C CA . PRO A 1 124 ? 5.288 -6.063 2.869 1.00 96.69 124 PRO A CA 1
ATOM 904 C C . PRO A 1 124 ? 4.206 -5.035 3.215 1.00 96.69 124 PRO A C 1
ATOM 906 O O . PRO A 1 124 ? 3.666 -5.078 4.320 1.00 96.69 124 PRO A O 1
ATOM 909 N N . VAL A 1 125 ? 3.863 -4.127 2.296 1.00 97.50 125 VAL A N 1
ATOM 910 C CA . VAL A 1 125 ? 2.885 -3.066 2.581 1.00 97.50 125 VAL A CA 1
ATOM 911 C C . VAL A 1 125 ? 1.458 -3.619 2.593 1.00 97.50 125 VAL A C 1
ATOM 913 O O . VAL A 1 125 ? 0.686 -3.291 3.494 1.00 97.50 125 VAL A O 1
ATOM 916 N N . ALA A 1 126 ? 1.111 -4.510 1.657 1.00 96.75 126 ALA A N 1
ATOM 917 C CA . ALA A 1 126 ? -0.164 -5.229 1.673 1.00 96.75 126 ALA A CA 1
ATOM 918 C C . ALA A 1 126 ? -0.351 -6.059 2.956 1.00 96.75 126 ALA A C 1
ATOM 920 O O . ALA A 1 126 ? -1.427 -6.020 3.553 1.00 96.75 126 ALA A O 1
ATOM 921 N N . ALA A 1 127 ? 0.696 -6.746 3.428 1.00 96.44 127 ALA A N 1
ATOM 922 C CA . ALA A 1 127 ? 0.651 -7.497 4.684 1.00 96.44 127 ALA A CA 1
ATOM 923 C C . ALA A 1 127 ? 0.370 -6.583 5.890 1.00 96.44 127 ALA A C 1
ATOM 925 O O . ALA A 1 127 ? -0.509 -6.872 6.700 1.00 96.44 127 ALA A O 1
ATOM 926 N N . GLN A 1 128 ? 1.043 -5.430 5.968 1.00 97.00 128 GLN A N 1
ATOM 927 C CA . GLN A 1 128 ? 0.797 -4.444 7.025 1.00 97.00 128 GLN A CA 1
ATOM 928 C C . GLN A 1 128 ? -0.634 -3.880 6.981 1.00 97.00 128 GLN A C 1
ATOM 930 O O . GLN A 1 128 ? -1.250 -3.675 8.028 1.00 97.00 128 GLN A O 1
ATOM 935 N N . LEU A 1 129 ? -1.188 -3.638 5.786 1.00 97.31 129 LEU A N 1
ATOM 936 C CA . LEU A 1 129 ? -2.581 -3.200 5.636 1.00 97.31 129 LEU A CA 1
ATOM 937 C C . LEU A 1 129 ? -3.562 -4.288 6.090 1.00 97.31 129 LEU A C 1
ATOM 939 O O . LEU A 1 129 ? -4.544 -3.979 6.770 1.00 97.31 129 LEU A O 1
ATOM 943 N N . ALA A 1 130 ? -3.276 -5.553 5.769 1.00 96.38 130 ALA A N 1
ATOM 944 C CA . ALA A 1 130 ? -4.074 -6.691 6.213 1.00 96.38 130 ALA A CA 1
ATOM 945 C C . ALA A 1 130 ? -4.103 -6.800 7.746 1.00 96.38 130 ALA A C 1
ATOM 947 O O . ALA A 1 130 ? -5.183 -6.936 8.326 1.00 96.38 130 ALA A O 1
ATOM 948 N N . ASP A 1 131 ? -2.947 -6.664 8.402 1.00 96.44 131 ASP A N 1
ATOM 949 C CA . ASP A 1 131 ? -2.825 -6.679 9.866 1.00 96.44 131 ASP A CA 1
ATOM 950 C C . ASP A 1 131 ? -3.591 -5.518 10.525 1.00 96.44 131 ASP A C 1
ATOM 952 O O . ASP A 1 131 ? -4.165 -5.672 11.606 1.00 96.44 131 ASP A O 1
ATOM 956 N N . ALA A 1 132 ? -3.675 -4.369 9.848 1.00 95.88 132 ALA A N 1
ATOM 957 C CA . ALA A 1 132 ? -4.472 -3.215 10.269 1.00 95.88 132 ALA A CA 1
ATOM 958 C C . ALA A 1 132 ? -5.982 -3.341 9.946 1.00 95.88 132 ALA A C 1
ATOM 960 O O . ALA A 1 132 ? -6.755 -2.406 10.183 1.00 95.88 132 ALA A O 1
ATOM 961 N N . ASN A 1 133 ? -6.430 -4.483 9.407 1.00 96.25 133 ASN A N 1
ATOM 962 C CA . ASN A 1 133 ? -7.797 -4.715 8.929 1.00 96.25 133 ASN A CA 1
ATOM 963 C C . ASN A 1 133 ? -8.258 -3.641 7.918 1.00 96.25 133 ASN A C 1
ATOM 965 O O . ASN A 1 133 ? -9.383 -3.124 7.985 1.00 96.25 133 ASN A O 1
ATOM 969 N N . ILE A 1 134 ? -7.361 -3.297 6.991 1.00 97.19 134 ILE A N 1
ATOM 970 C CA . ILE A 1 134 ? -7.591 -2.394 5.862 1.00 97.19 134 ILE A CA 1
ATOM 971 C C . ILE A 1 134 ? -7.601 -3.222 4.574 1.00 97.19 134 ILE A C 1
ATOM 973 O O . ILE A 1 134 ? -6.725 -4.050 4.339 1.00 97.19 134 ILE A O 1
ATOM 977 N N . CYS A 1 135 ? -8.618 -3.002 3.751 1.00 97.12 135 CYS A N 1
ATOM 978 C CA . CYS A 1 135 ? -8.898 -3.729 2.520 1.00 97.12 135 CYS A CA 1
ATOM 979 C C . CYS A 1 135 ? -8.926 -2.775 1.328 1.00 97.12 135 CYS A C 1
ATOM 981 O O . CYS A 1 135 ? -9.104 -1.570 1.515 1.00 97.12 135 CYS A O 1
ATOM 983 N N . TYR A 1 136 ? -8.771 -3.316 0.119 1.00 96.38 136 TYR A N 1
ATOM 984 C CA . TYR A 1 136 ? -8.776 -2.533 -1.113 1.00 96.38 136 TYR A CA 1
ATOM 985 C C . TYR A 1 136 ? -9.881 -3.001 -2.057 1.00 96.38 136 TYR A C 1
ATOM 987 O O . TYR A 1 136 ? -9.782 -4.068 -2.656 1.00 96.38 136 TYR A O 1
ATOM 995 N N . GLY A 1 137 ? -10.917 -2.177 -2.193 1.00 96.25 137 GLY A N 1
ATOM 996 C CA . GLY A 1 137 ? -12.084 -2.458 -3.019 1.00 96.25 137 GLY A CA 1
ATOM 997 C C . GLY A 1 137 ? -13.047 -3.500 -2.446 1.00 96.25 137 GLY A C 1
ATOM 998 O O . GLY A 1 137 ? -12.785 -4.184 -1.448 1.00 96.25 137 GLY A O 1
ATOM 999 N N . ARG A 1 138 ? -14.182 -3.637 -3.128 1.00 97.25 138 ARG A N 1
ATOM 1000 C CA . ARG A 1 138 ? -15.291 -4.532 -2.774 1.00 97.25 138 ARG A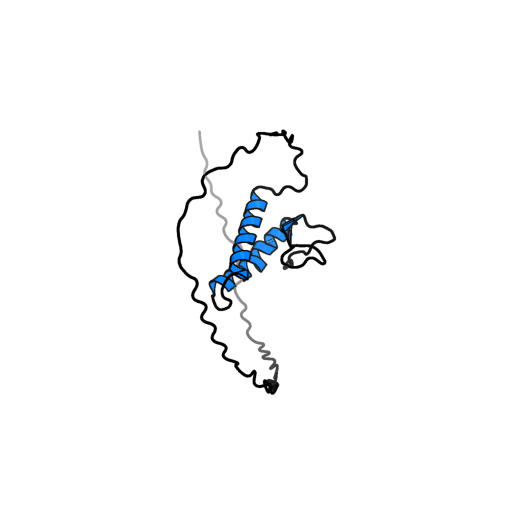 CA 1
ATOM 1001 C C . ARG A 1 138 ? -15.635 -5.496 -3.904 1.00 97.25 138 ARG A C 1
ATOM 1003 O O . ARG A 1 138 ? -15.265 -5.292 -5.061 1.00 97.25 138 ARG A O 1
ATOM 1010 N N . GLU A 1 139 ? -16.358 -6.557 -3.568 1.00 95.75 139 GLU A N 1
ATOM 1011 C CA . GLU A 1 139 ? -16.878 -7.509 -4.548 1.00 95.75 139 GLU A CA 1
ATOM 1012 C C . GLU A 1 139 ? -17.716 -6.795 -5.624 1.00 95.75 139 GLU A C 1
ATOM 1014 O O . GLU A 1 139 ? -18.656 -6.059 -5.331 1.00 95.75 139 GLU A O 1
ATOM 1019 N N . GLY A 1 140 ? -17.376 -7.030 -6.894 1.00 95.62 140 GLY A N 1
ATOM 1020 C CA . GLY A 1 140 ? -18.079 -6.449 -8.042 1.00 95.62 140 GLY A CA 1
ATOM 1021 C C . GLY A 1 140 ? -17.629 -5.042 -8.447 1.00 95.62 140 GLY A C 1
ATOM 1022 O O . GLY A 1 140 ? -18.091 -4.551 -9.477 1.00 95.62 140 GLY A O 1
ATOM 1023 N N . GLU A 1 141 ? -16.717 -4.407 -7.705 1.00 96.25 141 GLU A N 1
ATOM 1024 C CA . GLU A 1 141 ? -16.120 -3.137 -8.118 1.00 96.25 141 GLU A CA 1
ATOM 1025 C C . GLU A 1 141 ? -15.100 -3.331 -9.241 1.00 96.25 141 GLU A C 1
ATOM 1027 O O . GLU A 1 141 ? -14.310 -4.279 -9.266 1.00 96.25 141 GLU A O 1
ATOM 1032 N N . TYR A 1 142 ? -15.081 -2.385 -10.175 1.00 94.12 142 TYR A N 1
ATOM 1033 C CA . TYR A 1 142 ? -14.015 -2.301 -11.168 1.00 94.12 142 TYR A CA 1
ATOM 1034 C C . TYR A 1 142 ? -12.804 -1.585 -10.572 1.00 94.12 142 TYR A C 1
ATOM 1036 O O . TYR A 1 142 ? -12.949 -0.711 -9.725 1.00 94.12 142 TYR A O 1
ATOM 1044 N N . GLY A 1 143 ? -11.597 -1.872 -11.067 1.00 89.75 143 GLY A N 1
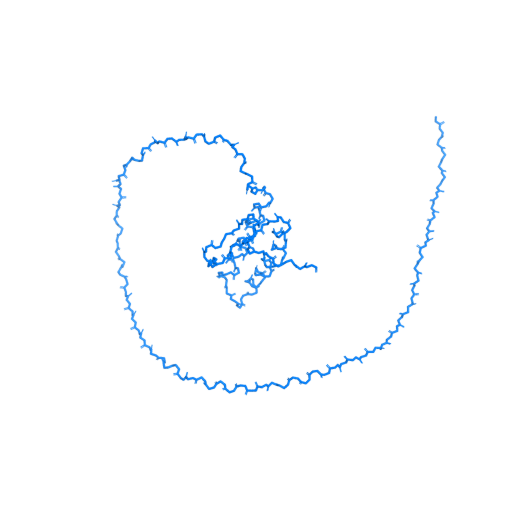ATOM 1045 C CA . GLY A 1 143 ? -10.360 -1.338 -10.479 1.00 89.75 143 GLY A CA 1
ATOM 1046 C C . GLY A 1 143 ? -10.268 0.195 -10.359 1.00 89.75 143 GLY A C 1
ATOM 1047 O O . GLY A 1 143 ? -9.514 0.678 -9.528 1.00 89.75 143 GLY A O 1
ATOM 1048 N N . TYR A 1 144 ? -11.030 0.971 -11.142 1.00 90.75 144 TYR A N 1
ATOM 1049 C CA . TYR A 1 144 ? -11.088 2.439 -11.015 1.00 90.75 144 TYR A CA 1
ATOM 1050 C C . TYR A 1 144 ? -12.023 2.937 -9.896 1.00 90.75 144 TYR A C 1
ATOM 1052 O O . TYR A 1 144 ? -12.034 4.127 -9.599 1.00 90.75 144 TYR A O 1
ATOM 1060 N N . GLN A 1 145 ? -12.832 2.047 -9.321 1.00 95.19 145 GLN A N 1
ATOM 1061 C CA . GLN A 1 145 ? -13.764 2.315 -8.221 1.00 95.19 145 GLN A CA 1
ATOM 1062 C C . GLN A 1 145 ? -13.169 1.908 -6.870 1.00 95.19 145 GLN A C 1
ATOM 1064 O O . GLN A 1 145 ? -13.585 2.427 -5.843 1.00 95.19 145 GLN A O 1
ATOM 1069 N N . MET A 1 146 ? -12.199 0.990 -6.883 1.00 95.31 146 MET A N 1
ATOM 1070 C CA . MET A 1 146 ? -11.620 0.423 -5.674 1.00 95.31 146 MET A CA 1
ATOM 1071 C C . MET A 1 146 ? -10.868 1.474 -4.856 1.00 95.31 146 MET A C 1
ATOM 1073 O O . MET A 1 146 ? -9.981 2.174 -5.356 1.00 95.31 146 MET A O 1
ATOM 1077 N N . GLU A 1 147 ? -11.176 1.513 -3.565 1.00 96.00 147 GLU A N 1
ATOM 1078 C CA . GLU A 1 147 ? -10.563 2.393 -2.573 1.00 96.00 147 GLU A CA 1
ATOM 1079 C C . GLU A 1 147 ? -10.043 1.603 -1.366 1.00 96.00 147 GLU A C 1
ATOM 1081 O O . GLU A 1 147 ? -10.425 0.455 -1.146 1.00 96.00 147 GLU A O 1
ATOM 1086 N N . LEU A 1 148 ? -9.148 2.207 -0.577 1.00 96.88 148 LEU A N 1
ATOM 1087 C CA . LEU A 1 148 ? -8.714 1.632 0.698 1.00 96.88 148 LEU A CA 1
ATOM 1088 C C . LEU A 1 148 ? -9.747 1.952 1.781 1.00 96.88 148 LEU A C 1
ATOM 1090 O O . LEU A 1 148 ? -10.054 3.117 2.026 1.00 96.88 148 LEU A O 1
ATOM 1094 N N . HIS A 1 149 ? -10.251 0.928 2.462 1.00 96.50 149 HIS A N 1
ATOM 1095 C CA . HIS A 1 149 ? -11.282 1.071 3.488 1.00 96.50 149 HIS A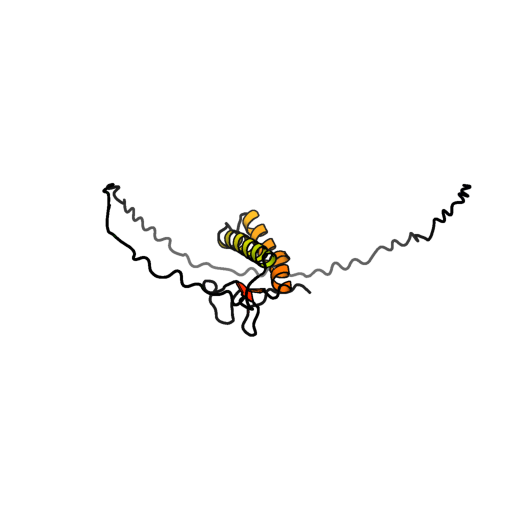 CA 1
ATOM 1096 C C . HIS A 1 149 ? -11.124 0.037 4.608 1.00 96.50 149 HIS A C 1
ATOM 1098 O O . HIS A 1 149 ? -10.355 -0.916 4.501 1.00 96.50 149 HIS A O 1
ATOM 1104 N N . ARG A 1 150 ? -11.861 0.202 5.713 1.00 96.62 150 ARG A N 1
ATOM 1105 C CA . ARG A 1 150 ? -11.950 -0.844 6.744 1.00 96.62 150 ARG A CA 1
ATOM 1106 C C . ARG A 1 150 ? -12.580 -2.101 6.151 1.00 96.62 150 ARG A C 1
ATOM 1108 O O . ARG A 1 150 ? -13.612 -2.012 5.485 1.00 96.62 150 ARG A O 1
ATOM 1115 N N . CYS A 1 151 ? -11.976 -3.257 6.413 1.00 96.19 151 CYS A N 1
ATOM 1116 C CA . CYS A 1 151 ? -12.471 -4.521 5.881 1.00 96.19 151 CYS A CA 1
ATOM 1117 C C . CYS A 1 151 ? -13.882 -4.846 6.396 1.00 96.19 151 CYS A C 1
ATOM 1119 O O . CYS A 1 151 ? -14.115 -4.882 7.607 1.00 96.19 151 CYS A O 1
ATOM 1121 N N . GLY A 1 152 ? -14.789 -5.146 5.470 1.00 95.00 152 GLY A N 1
ATOM 1122 C CA . GLY A 1 152 ? -16.141 -5.644 5.697 1.00 95.00 152 GLY A CA 1
ATOM 1123 C C . GLY A 1 152 ? -16.354 -7.049 5.113 1.00 95.00 152 GLY A C 1
ATOM 1124 O O . GLY A 1 152 ? -15.396 -7.693 4.676 1.00 95.00 152 GLY A O 1
ATOM 1125 N N . PRO A 1 153 ? -17.600 -7.554 5.131 1.00 96.31 153 PRO A N 1
ATOM 1126 C CA . PRO A 1 153 ? -17.955 -8.856 4.560 1.00 96.31 153 PRO A CA 1
ATOM 1127 C C . PRO A 1 153 ? -17.764 -8.939 3.041 1.00 96.31 153 PRO A C 1
ATOM 1129 O O . PRO A 1 153 ? -17.471 -10.010 2.531 1.00 96.31 153 PRO A O 1
ATOM 1132 N N . ASP A 1 154 ? -17.928 -7.813 2.353 1.00 96.50 154 ASP A N 1
ATOM 1133 C CA . ASP A 1 154 ? -17.845 -7.629 0.901 1.00 96.50 154 ASP A CA 1
ATOM 1134 C C . ASP A 1 154 ? -16.477 -7.100 0.442 1.00 96.50 154 ASP A C 1
ATOM 1136 O O . ASP A 1 154 ? -16.296 -6.765 -0.725 1.00 96.50 154 ASP A O 1
ATOM 1140 N N . SER A 1 155 ? -15.513 -6.971 1.356 1.00 96.56 155 SER A N 1
ATOM 1141 C CA . SER A 1 155 ? -14.187 -6.441 1.047 1.00 96.56 155 SER A CA 1
ATOM 1142 C C . SER A 1 155 ? -13.288 -7.449 0.353 1.00 96.56 155 SER A C 1
ATOM 1144 O O . SER A 1 155 ? -13.136 -8.580 0.817 1.00 96.56 155 SER A O 1
ATOM 1146 N N . THR A 1 156 ? -12.535 -6.967 -0.633 1.00 95.56 156 THR A N 1
ATOM 1147 C CA . THR A 1 156 ? -11.381 -7.696 -1.159 1.00 95.56 156 THR A CA 1
ATOM 1148 C C . THR A 1 156 ? -10.207 -7.533 -0.192 1.00 95.56 156 THR A C 1
ATOM 1150 O O . THR A 1 156 ? -9.721 -6.427 0.062 1.00 95.56 156 THR A O 1
ATOM 1153 N N . ARG A 1 157 ? -9.775 -8.646 0.405 1.00 95.12 157 ARG A N 1
ATOM 1154 C CA . ARG A 1 157 ? -8.652 -8.686 1.351 1.00 95.12 157 ARG A CA 1
ATOM 1155 C C . ARG A 1 157 ? -7.339 -8.853 0.599 1.00 95.12 157 ARG A C 1
ATOM 1157 O O . ARG A 1 157 ? -7.288 -9.572 -0.394 1.00 95.12 157 ARG A O 1
ATOM 1164 N N . PHE A 1 158 ? -6.276 -8.246 1.116 1.00 92.75 158 PHE A N 1
ATOM 1165 C CA . PHE A 1 158 ? -4.922 -8.617 0.716 1.00 92.75 158 PHE A CA 1
ATOM 1166 C C . PHE A 1 158 ? -4.663 -10.076 1.113 1.00 92.75 158 PHE A C 1
ATOM 1168 O O . PHE A 1 158 ? -5.077 -10.503 2.197 1.00 92.75 158 PHE A O 1
ATOM 1175 N N . GLU A 1 159 ? -4.012 -10.848 0.243 1.00 80.56 159 GLU A N 1
ATOM 1176 C CA . GLU A 1 159 ? -3.626 -12.217 0.581 1.00 80.56 159 GLU A CA 1
ATOM 1177 C C . GLU A 1 159 ? -2.615 -12.175 1.733 1.00 80.56 159 GLU A C 1
ATOM 1179 O O . GLU A 1 159 ? -1.527 -11.613 1.608 1.00 80.56 159 GLU A O 1
ATOM 1184 N N . ARG A 1 160 ? -2.982 -12.739 2.891 1.00 62.50 160 ARG A N 1
ATOM 1185 C CA . ARG A 1 160 ? -2.019 -12.953 3.973 1.00 62.50 160 ARG A CA 1
ATOM 1186 C C . ARG A 1 160 ? -1.167 -14.158 3.607 1.00 62.50 160 ARG A C 1
ATOM 1188 O O . ARG A 1 160 ? -1.680 -15.271 3.529 1.00 62.50 160 ARG A O 1
ATOM 1195 N N . SER A 1 161 ? 0.128 -13.936 3.450 1.00 55.97 161 SER A N 1
ATOM 1196 C CA . SER A 1 161 ? 1.119 -15.006 3.522 1.00 55.97 161 SER A CA 1
ATOM 1197 C C . SER A 1 161 ? 1.200 -15.479 4.981 1.00 55.97 161 SER A C 1
ATOM 1199 O O . SER A 1 161 ? 1.852 -14.826 5.794 1.00 55.97 161 SER A O 1
ATOM 1201 N N . ASP A 1 162 ? 0.452 -16.534 5.325 1.00 48.38 162 ASP A N 1
ATOM 1202 C CA . ASP A 1 162 ? 0.507 -17.228 6.628 1.00 48.38 162 ASP A CA 1
ATOM 1203 C C . ASP A 1 162 ? 1.832 -17.983 6.850 1.00 48.38 162 ASP A C 1
ATOM 1205 O O . ASP A 1 162 ? 2.364 -18.572 5.878 1.00 48.38 162 ASP A O 1
#

Foldseek 3Di:
DDDDDDDDDDDDDDDDDDDDDDDDDDPPDPPDDDDPDPPPDPPPPPPDDDDDDDDDDDDDDDDDDDDDDDDDDPPDPDDPPPPFDDDPVVVVLQVLLVVLVCLLVVDDPPDVSNVVSVCCNLPPSLQVCLVVQWAWAFPPDDNVRTDIGRDDPGGHHRDHPD

Radius of gyration: 32.03 Å; chains: 1; bounding box: 56×77×98 Å